Protein AF-A0A939D9A4-F1 (afdb_monomer_lite)

Secondary structure (DSSP, 8-state):
----------------HHHHHHHHHHHHHT--HHHHHHHHHHHHHTT-TT--HHHHHHHHHHHHHHHHHHHHHHHHHHHHHHHHTT-

Sequence (87 aa):
MAEPTSEKHYEEKFEFPLWKLIKGRAEEKDISYLKAAEEVVPEYEKTIRYRDTEFEEAAVKKRAKEMMEVFSREHTESNKKSKEVHR

Structure (mmCIF, N/CA/C/O backbone):
data_AF-A0A939D9A4-F1
#
_entry.id   AF-A0A939D9A4-F1
#
loop_
_atom_site.group_PDB
_atom_site.id
_atom_site.type_symbol
_atom_site.label_atom_id
_atom_site.label_alt_id
_atom_site.la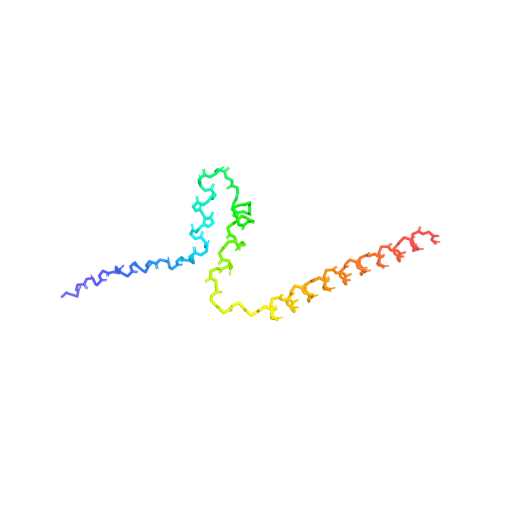bel_comp_id
_atom_site.label_asym_id
_atom_site.label_entity_id
_atom_site.label_seq_id
_atom_site.pdbx_PDB_ins_code
_atom_site.Cartn_x
_atom_site.Cartn_y
_atom_site.Cartn_z
_atom_site.occupancy
_atom_site.B_iso_or_equiv
_atom_site.auth_seq_id
_atom_site.auth_comp_id
_atom_site.auth_asym_id
_atom_site.auth_atom_id
_atom_site.pdbx_PDB_model_num
ATOM 1 N N . MET A 1 1 ? -45.880 16.377 -28.354 1.00 45.03 1 MET A N 1
ATOM 2 C CA . MET A 1 1 ? -45.446 16.189 -26.956 1.00 45.03 1 MET A CA 1
ATOM 3 C C . MET A 1 1 ? -44.077 15.546 -27.022 1.00 45.03 1 MET A C 1
ATOM 5 O O . MET A 1 1 ? -43.976 14.490 -27.626 1.00 45.03 1 MET A O 1
ATOM 9 N N . ALA A 1 2 ? -43.033 16.239 -26.566 1.00 50.03 2 ALA A N 1
ATOM 10 C CA . ALA A 1 2 ? -41.683 15.684 -26.541 1.00 50.03 2 ALA A CA 1
ATOM 11 C C . ALA A 1 2 ? -41.627 14.620 -25.438 1.00 50.03 2 ALA A C 1
ATOM 13 O O . ALA A 1 2 ? -42.037 14.895 -24.310 1.00 50.03 2 ALA A O 1
ATOM 14 N N . GLU A 1 3 ? -41.204 13.406 -25.779 1.00 56.81 3 GLU A N 1
ATOM 15 C CA . GLU A 1 3 ? -40.986 12.349 -24.794 1.00 56.81 3 GLU A CA 1
ATOM 16 C C . GLU A 1 3 ? -39.908 12.804 -23.799 1.00 56.81 3 GLU A C 1
ATOM 18 O O . GLU A 1 3 ? -38.915 13.408 -24.220 1.00 56.81 3 GLU A O 1
ATOM 23 N N . PRO A 1 4 ? -40.067 12.549 -22.489 1.00 56.56 4 PRO A N 1
ATOM 24 C CA . PRO A 1 4 ? -38.991 12.776 -21.544 1.00 56.56 4 PRO A CA 1
ATOM 25 C C . PRO A 1 4 ? -37.894 11.767 -21.881 1.00 56.56 4 PRO A C 1
ATOM 27 O O . PRO A 1 4 ? -38.025 10.576 -21.599 1.00 56.56 4 PRO A O 1
ATOM 30 N N . THR A 1 5 ? -36.829 12.233 -22.532 1.00 59.69 5 THR A N 1
ATOM 31 C CA . THR A 1 5 ? -35.599 11.464 -22.707 1.00 59.69 5 THR A CA 1
ATOM 32 C C . THR A 1 5 ? -35.137 11.060 -21.319 1.00 59.69 5 THR A C 1
ATOM 34 O O . THR A 1 5 ? -34.651 11.895 -20.558 1.00 59.69 5 THR A O 1
ATOM 37 N N . SER A 1 6 ? -35.388 9.804 -20.948 1.00 58.03 6 SER A N 1
ATOM 38 C CA . SER A 1 6 ? -35.030 9.296 -19.636 1.00 58.03 6 SER A CA 1
ATOM 39 C C . SER A 1 6 ? -33.535 9.508 -19.448 1.00 58.03 6 SER A C 1
ATOM 41 O O . SER A 1 6 ? -32.748 8.976 -20.232 1.00 58.03 6 SER A O 1
ATOM 43 N N . GLU A 1 7 ? -33.160 10.265 -18.424 1.00 56.09 7 GLU A N 1
ATOM 44 C CA . GLU A 1 7 ? -31.790 10.451 -17.944 1.00 56.09 7 GLU A CA 1
ATOM 45 C C . GLU A 1 7 ? -31.233 9.122 -17.394 1.00 56.09 7 GLU A C 1
ATOM 47 O O . GLU A 1 7 ? -30.924 8.977 -16.218 1.00 56.09 7 GLU A O 1
ATOM 52 N N . LYS A 1 8 ? -31.151 8.090 -18.235 1.00 55.97 8 LYS A N 1
ATOM 53 C CA . LYS A 1 8 ? -30.599 6.774 -17.903 1.00 55.97 8 LYS A CA 1
ATOM 54 C C . LYS A 1 8 ? -29.189 6.640 -18.466 1.00 55.97 8 LYS A C 1
ATOM 56 O O . LYS A 1 8 ? -28.829 5.611 -19.025 1.00 55.97 8 LYS A O 1
ATOM 61 N N . HIS A 1 9 ? -28.377 7.674 -18.291 1.00 57.22 9 HIS A N 1
ATOM 62 C CA . HIS A 1 9 ? -26.928 7.527 -18.315 1.00 57.22 9 HIS A CA 1
ATOM 63 C C . HIS A 1 9 ? -26.481 7.258 -16.878 1.00 57.22 9 HIS A C 1
ATOM 65 O O . HIS A 1 9 ? -25.903 8.115 -16.220 1.00 57.22 9 HIS A O 1
ATOM 71 N N . TYR A 1 10 ? -26.806 6.070 -16.357 1.00 57.00 10 TYR A N 1
ATOM 72 C CA . TYR A 1 10 ? -26.077 5.557 -15.201 1.00 57.00 10 TYR A CA 1
ATOM 73 C C . TYR A 1 10 ? -24.673 5.236 -15.705 1.00 57.00 10 TYR A C 1
ATOM 75 O O . TYR A 1 10 ? -24.403 4.127 -16.154 1.00 57.00 10 TYR A O 1
ATOM 83 N N . GLU A 1 11 ? -23.804 6.242 -15.723 1.00 62.97 11 GLU A N 1
ATOM 84 C CA . GLU A 1 11 ? -22.374 6.017 -15.850 1.00 62.97 11 GLU A CA 1
ATOM 85 C C . GLU A 1 11 ? -21.979 5.106 -14.685 1.00 62.97 11 GLU A C 1
ATOM 87 O O . GLU A 1 11 ? -22.047 5.499 -13.515 1.00 62.97 11 GLU A O 1
ATOM 92 N N . GLU A 1 12 ? -21.639 3.850 -14.984 1.00 67.06 12 GLU A N 1
ATOM 93 C CA . GLU A 1 12 ? -20.975 2.998 -14.007 1.00 67.06 12 GLU A CA 1
ATOM 94 C C . GLU A 1 12 ? -19.742 3.759 -13.525 1.00 67.06 12 GLU A C 1
ATOM 96 O O . GLU A 1 12 ? -18.857 4.106 -14.310 1.00 67.06 12 GLU A O 1
ATOM 101 N N . LYS A 1 13 ? -19.713 4.084 -12.228 1.00 76.00 13 LYS A N 1
ATOM 102 C CA . LYS A 1 13 ? -18.576 4.781 -11.635 1.00 76.00 13 LYS A CA 1
ATOM 103 C C . LYS A 1 13 ? -17.361 3.892 -11.827 1.00 76.00 13 LYS A C 1
ATOM 105 O O . LYS A 1 13 ? -17.282 2.822 -11.227 1.00 76.00 13 LYS A O 1
ATOM 110 N N . PHE A 1 14 ? -16.439 4.337 -12.674 1.00 80.94 14 PHE A N 1
ATOM 111 C CA . PHE A 1 14 ? -15.185 3.644 -12.899 1.00 80.94 14 PHE A CA 1
ATOM 112 C C . PHE A 1 14 ? -14.498 3.387 -11.555 1.00 80.94 14 PHE A C 1
ATOM 114 O O . PHE A 1 14 ? -14.216 4.318 -10.796 1.00 80.94 14 PHE A O 1
ATOM 121 N N . GLU A 1 15 ? -14.242 2.116 -11.262 1.00 82.69 15 GLU A N 1
ATOM 122 C CA . GLU A 1 15 ? -13.531 1.702 -10.064 1.00 82.69 15 GLU A CA 1
ATOM 123 C C . GLU A 1 15 ? -12.143 1.200 -10.446 1.00 82.69 15 GLU A C 1
ATOM 125 O O . GLU A 1 15 ? -11.981 0.329 -11.303 1.00 82.69 15 GLU A O 1
ATOM 130 N N . PHE A 1 16 ? -11.124 1.756 -9.793 1.00 88.56 16 PHE A N 1
ATOM 131 C CA . PHE A 1 16 ? -9.746 1.349 -10.021 1.00 88.56 16 PHE A CA 1
ATOM 132 C C . PHE A 1 16 ? -9.563 -0.142 -9.673 1.00 88.56 16 PHE A C 1
ATOM 134 O O . PHE A 1 16 ? -9.943 -0.547 -8.570 1.00 88.56 16 PHE A O 1
ATOM 141 N N . PRO A 1 17 ? -8.923 -0.961 -10.532 1.00 90.00 17 PRO A N 1
ATOM 142 C CA . PRO A 1 17 ? -8.740 -2.393 -10.274 1.00 90.00 17 PRO A CA 1
ATOM 143 C C . PRO A 1 17 ? -8.053 -2.695 -8.936 1.00 90.00 17 PRO A C 1
ATOM 145 O O . PRO A 1 17 ? -8.495 -3.571 -8.195 1.00 90.00 17 PRO A O 1
ATOM 148 N N . LEU A 1 18 ? -7.024 -1.915 -8.586 1.00 91.69 18 LEU A N 1
ATOM 149 C CA . LEU A 1 18 ? -6.335 -2.020 -7.298 1.00 91.69 18 LEU A CA 1
ATOM 150 C C . LEU A 1 18 ? -7.284 -1.778 -6.113 1.00 91.69 18 LEU A C 1
ATOM 152 O O . LEU A 1 18 ? -7.227 -2.486 -5.112 1.00 91.69 18 LEU A O 1
ATOM 156 N N . TRP A 1 19 ? -8.194 -0.811 -6.237 1.00 93.62 19 TRP A N 1
ATOM 157 C CA . TRP A 1 19 ? -9.145 -0.485 -5.177 1.00 93.62 19 TRP A CA 1
ATOM 158 C C . TRP A 1 19 ? -10.155 -1.610 -4.942 1.00 93.62 19 TRP A C 1
ATOM 160 O O . TRP A 1 19 ? -10.448 -1.947 -3.795 1.00 93.62 19 TRP A O 1
ATOM 170 N N . LYS A 1 20 ? -10.611 -2.260 -6.018 1.00 94.19 20 LYS A N 1
ATOM 171 C CA . LYS A 1 20 ? -11.479 -3.439 -5.935 1.00 94.19 20 LYS A CA 1
ATOM 172 C C . LYS A 1 20 ? -10.809 -4.595 -5.182 1.00 94.19 20 LYS A C 1
ATOM 174 O O . LYS A 1 20 ? -11.455 -5.246 -4.365 1.00 94.19 20 LYS A O 1
ATOM 179 N N . LEU A 1 21 ? -9.513 -4.819 -5.413 1.00 94.56 21 LEU A N 1
ATOM 180 C CA . LEU A 1 21 ? -8.740 -5.847 -4.706 1.00 94.56 21 LEU A CA 1
ATOM 181 C C . LEU A 1 21 ? -8.579 -5.526 -3.214 1.00 94.56 21 LEU A C 1
ATOM 183 O O . LEU A 1 21 ? -8.770 -6.405 -2.377 1.00 94.56 21 LEU A O 1
ATOM 187 N N . ILE A 1 22 ? -8.280 -4.268 -2.875 1.00 95.94 22 ILE A N 1
ATOM 188 C CA . ILE A 1 22 ? -8.146 -3.821 -1.479 1.00 95.94 22 ILE A CA 1
ATOM 189 C C . ILE A 1 22 ? -9.470 -3.989 -0.727 1.00 95.94 22 ILE A C 1
ATOM 191 O O . ILE A 1 22 ? -9.472 -4.514 0.385 1.00 95.94 22 ILE A O 1
ATOM 195 N N . LYS A 1 23 ? -10.595 -3.590 -1.335 1.00 95.50 23 LYS A N 1
ATOM 196 C CA . LYS A 1 23 ? -11.930 -3.775 -0.750 1.00 95.50 23 LYS A CA 1
ATOM 197 C C . LYS A 1 23 ? -12.254 -5.243 -0.509 1.00 95.50 23 LYS A C 1
ATOM 199 O O . LYS A 1 23 ? -12.589 -5.600 0.613 1.00 95.50 23 LYS A O 1
ATOM 204 N N . GLY A 1 24 ? -12.077 -6.090 -1.526 1.00 95.50 24 GLY A N 1
ATOM 205 C CA . GLY A 1 24 ? -12.343 -7.523 -1.396 1.00 95.50 24 GLY A CA 1
ATOM 206 C C . GLY A 1 24 ? -11.513 -8.166 -0.284 1.00 95.50 24 GLY A C 1
ATOM 207 O O . GLY A 1 24 ? -12.033 -8.949 0.502 1.00 95.50 24 GLY A O 1
ATOM 208 N N . ARG A 1 25 ? -10.241 -7.771 -0.153 1.00 95.69 25 ARG A N 1
ATOM 209 C CA . ARG A 1 25 ? -9.360 -8.263 0.911 1.00 95.69 25 ARG A CA 1
ATOM 210 C C . ARG A 1 25 ? -9.757 -7.768 2.302 1.00 95.69 25 ARG A C 1
ATOM 212 O O . ARG A 1 25 ? -9.639 -8.517 3.268 1.00 95.69 25 ARG A O 1
ATOM 219 N N . ALA A 1 26 ? -10.198 -6.517 2.408 1.0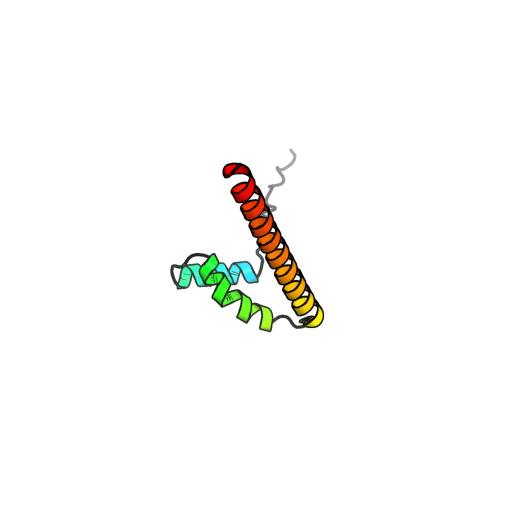0 96.94 26 ALA A N 1
ATOM 220 C CA . ALA A 1 26 ? -10.679 -5.944 3.659 1.00 96.94 26 ALA A C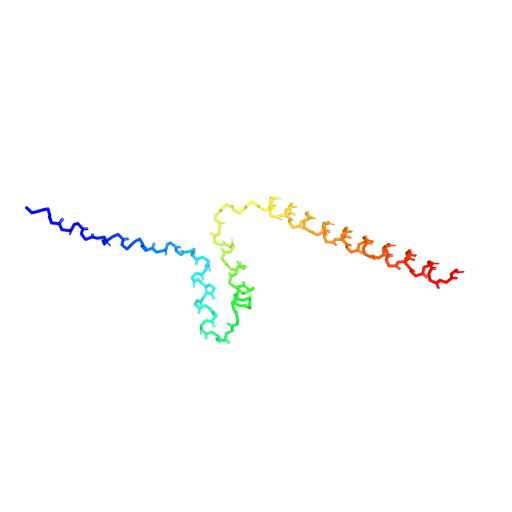A 1
ATOM 221 C C . ALA A 1 26 ? -11.955 -6.644 4.146 1.00 96.94 26 ALA A C 1
ATOM 223 O O . ALA A 1 26 ? -12.034 -6.992 5.320 1.00 96.94 26 ALA A O 1
ATOM 224 N N . GLU A 1 27 ? -12.900 -6.907 3.239 1.00 96.69 27 GLU A N 1
ATOM 225 C CA . GLU A 1 27 ? -14.145 -7.632 3.525 1.00 96.69 27 GLU A CA 1
ATOM 226 C C . GLU A 1 27 ? -13.889 -9.106 3.877 1.00 96.69 27 GLU A C 1
ATOM 228 O O . GLU A 1 27 ? -14.462 -9.612 4.835 1.00 96.69 27 GLU A O 1
ATOM 233 N N . GLU A 1 28 ? -12.992 -9.788 3.154 1.00 97.00 28 GLU A N 1
ATOM 234 C CA . GLU A 1 28 ? -12.636 -11.194 3.406 1.00 97.00 28 GLU A CA 1
ATOM 235 C C . GLU A 1 28 ? -12.049 -11.404 4.809 1.00 97.00 28 GLU A C 1
ATOM 237 O O . GLU A 1 28 ? -12.328 -12.406 5.468 1.00 97.00 28 GLU A O 1
ATOM 242 N N . LYS A 1 29 ? -11.203 -10.471 5.256 1.00 96.62 29 LYS A N 1
ATOM 243 C CA . LYS A 1 29 ? -10.446 -10.590 6.508 1.00 96.62 29 LYS A CA 1
ATOM 244 C C . LYS A 1 29 ? -11.027 -9.794 7.675 1.00 96.62 29 LYS A C 1
ATOM 246 O O . LYS A 1 29 ? -10.454 -9.862 8.759 1.00 96.62 29 LYS A O 1
ATOM 251 N N . ASP A 1 30 ? -12.102 -9.043 7.455 1.00 96.69 30 ASP A N 1
ATOM 252 C CA . ASP A 1 30 ? -12.663 -8.084 8.414 1.00 96.69 30 ASP A CA 1
ATOM 253 C C . ASP A 1 30 ? -11.583 -7.148 9.003 1.00 96.69 30 ASP A C 1
ATOM 255 O O . ASP A 1 30 ? -11.387 -7.014 10.213 1.00 96.69 30 ASP A O 1
ATOM 259 N N . ILE A 1 31 ? -10.797 -6.535 8.113 1.00 96.88 31 ILE A N 1
ATOM 260 C CA . ILE A 1 31 ? -9.710 -5.608 8.464 1.00 96.88 31 ILE A CA 1
ATOM 261 C C . ILE A 1 31 ? -9.917 -4.242 7.816 1.00 96.88 31 ILE A C 1
ATOM 263 O O . ILE A 1 31 ? -10.642 -4.084 6.838 1.00 96.88 31 ILE A O 1
ATOM 267 N N . SER A 1 32 ? -9.224 -3.226 8.334 1.00 96.62 32 SER A N 1
ATOM 268 C CA . SER A 1 32 ? -9.235 -1.900 7.718 1.00 96.62 32 SER A CA 1
ATOM 269 C C . SER A 1 32 ? -8.613 -1.917 6.316 1.00 96.62 32 SER A C 1
ATOM 271 O O . SER A 1 32 ? -7.672 -2.668 6.045 1.00 96.62 32 SER A O 1
ATOM 273 N N . TYR A 1 33 ? -9.069 -1.012 5.440 1.00 95.19 33 TYR A N 1
ATOM 274 C CA . TYR A 1 33 ? -8.505 -0.853 4.092 1.00 95.19 33 TYR A CA 1
ATOM 275 C C . TYR A 1 33 ? -7.001 -0.581 4.096 1.00 95.19 33 TYR A C 1
ATOM 277 O O . TYR A 1 33 ? -6.305 -1.010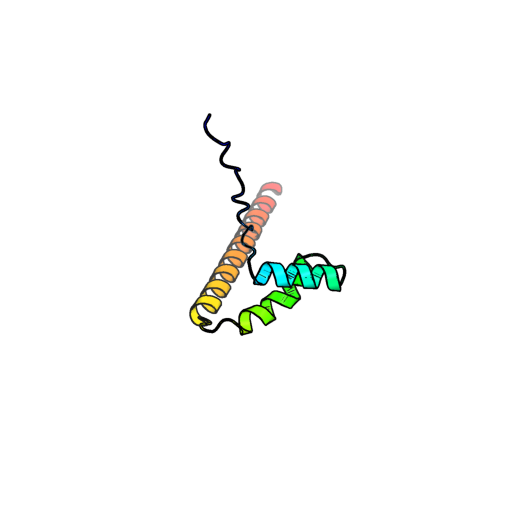 3.184 1.00 95.19 33 TYR A O 1
ATOM 285 N N . LEU A 1 34 ? -6.495 0.103 5.127 1.00 94.06 34 LEU A N 1
ATOM 286 C CA . LEU A 1 34 ? -5.065 0.355 5.278 1.00 94.06 34 LEU A CA 1
ATOM 287 C C . LEU A 1 34 ? -4.284 -0.959 5.417 1.00 94.06 34 LEU A C 1
ATOM 289 O O . LEU A 1 34 ? -3.344 -1.188 4.665 1.00 94.06 34 LEU A O 1
ATOM 293 N N . LYS A 1 35 ? -4.724 -1.852 6.312 1.00 94.19 35 LYS A N 1
ATOM 294 C CA . LYS A 1 35 ? -4.097 -3.170 6.497 1.00 94.19 35 LYS A CA 1
ATOM 295 C C . LYS A 1 35 ? -4.259 -4.059 5.266 1.00 94.19 35 LYS A C 1
ATOM 297 O O . LYS A 1 35 ? -3.342 -4.782 4.901 1.00 94.19 35 LYS A O 1
ATOM 302 N N . ALA A 1 36 ? -5.410 -3.993 4.599 1.00 95.50 36 ALA A N 1
ATOM 303 C CA . ALA A 1 36 ? -5.617 -4.717 3.349 1.00 95.50 36 ALA A CA 1
ATOM 304 C C . ALA A 1 36 ? -4.675 -4.221 2.236 1.00 95.50 36 ALA A C 1
ATOM 306 O O . ALA A 1 36 ? -4.134 -5.029 1.484 1.00 95.50 36 ALA A O 1
ATOM 307 N N . ALA A 1 37 ? -4.435 -2.910 2.149 1.00 93.94 37 ALA A N 1
ATOM 308 C CA . ALA A 1 37 ? -3.520 -2.324 1.174 1.00 93.94 37 ALA A CA 1
ATOM 309 C C . ALA A 1 37 ? -2.068 -2.778 1.387 1.00 93.94 37 ALA A C 1
ATOM 311 O O . ALA A 1 37 ? -1.396 -3.087 0.406 1.00 93.94 37 ALA A O 1
ATOM 312 N N . GLU A 1 38 ? -1.607 -2.889 2.637 1.00 93.31 38 GLU A N 1
ATOM 313 C CA . GLU A 1 38 ? -0.261 -3.394 2.964 1.00 93.31 38 GLU A CA 1
ATOM 314 C C . GLU A 1 38 ? 0.003 -4.799 2.396 1.00 93.31 38 GLU A C 1
ATOM 316 O O . GLU A 1 38 ? 1.133 -5.105 2.023 1.00 93.31 38 GLU A O 1
ATOM 321 N N . GLU A 1 39 ? -1.030 -5.637 2.272 1.00 91.94 39 GLU A N 1
ATOM 322 C CA . GLU A 1 39 ? -0.909 -6.966 1.664 1.00 91.94 39 GLU A CA 1
ATOM 323 C C . GLU A 1 39 ? -1.108 -6.960 0.141 1.00 91.94 39 GLU A C 1
ATOM 325 O O . GLU A 1 39 ? -0.435 -7.693 -0.581 1.00 91.94 39 GLU A O 1
ATOM 330 N N . VAL A 1 40 ? -2.060 -6.167 -0.360 1.00 94.12 40 VAL A N 1
ATOM 331 C CA . VAL A 1 40 ? -2.494 -6.212 -1.767 1.00 94.12 40 VAL A CA 1
ATOM 332 C C . VAL A 1 40 ? -1.554 -5.441 -2.689 1.00 94.12 40 VAL A C 1
ATOM 334 O O . VAL A 1 40 ? -1.274 -5.907 -3.794 1.00 94.12 40 VAL A O 1
ATOM 337 N N . VAL A 1 41 ? -1.070 -4.268 -2.266 1.00 91.50 41 VAL A N 1
ATOM 338 C CA . VAL A 1 41 ? -0.239 -3.401 -3.117 1.00 91.50 41 VAL A CA 1
ATOM 339 C C . VAL A 1 41 ? 1.041 -4.110 -3.585 1.00 91.50 41 VAL A C 1
ATOM 341 O O . VAL A 1 41 ? 1.265 -4.125 -4.796 1.00 91.50 41 VAL A O 1
ATOM 344 N N . PRO A 1 42 ? 1.830 -4.786 -2.722 1.00 89.75 42 PRO A N 1
ATOM 345 C CA . PRO A 1 42 ? 3.063 -5.448 -3.158 1.00 89.75 42 PRO A CA 1
ATOM 346 C C . PRO A 1 42 ? 2.842 -6.547 -4.204 1.00 89.75 42 PRO A C 1
ATOM 348 O O . PRO A 1 42 ? 3.670 -6.732 -5.096 1.00 89.75 42 PRO A O 1
ATOM 351 N N . GLU A 1 43 ? 1.734 -7.287 -4.111 1.00 88.19 43 GLU A N 1
ATOM 352 C CA . GLU A 1 43 ? 1.387 -8.316 -5.097 1.00 88.19 43 GLU A CA 1
ATOM 353 C C . GLU A 1 43 ? 0.883 -7.698 -6.402 1.00 88.19 43 GLU A C 1
ATOM 355 O O . GLU A 1 43 ? 1.261 -8.140 -7.487 1.00 88.19 43 GLU A O 1
ATOM 360 N N . TYR A 1 44 ? 0.078 -6.638 -6.314 1.00 87.88 44 TYR A N 1
ATOM 361 C CA . TYR A 1 44 ? -0.420 -5.933 -7.488 1.00 87.88 44 TYR A CA 1
ATOM 362 C C . TYR A 1 44 ? 0.714 -5.298 -8.296 1.00 87.88 44 TYR A C 1
ATOM 364 O O . TYR A 1 44 ? 0.734 -5.413 -9.521 1.00 87.88 44 TYR A O 1
ATOM 372 N N . GLU A 1 45 ? 1.700 -4.689 -7.642 1.00 85.50 45 GLU A N 1
ATOM 373 C CA . GLU A 1 45 ? 2.829 -4.070 -8.337 1.00 85.50 45 GLU A CA 1
ATOM 374 C C . GLU A 1 45 ? 3.654 -5.075 -9.161 1.00 85.50 45 GLU A C 1
ATOM 376 O O . GLU A 1 45 ? 4.158 -4.728 -10.228 1.00 85.50 45 GLU A O 1
ATOM 381 N N . LYS A 1 46 ? 3.744 -6.348 -8.742 1.00 83.75 46 LYS A N 1
ATOM 382 C CA . LYS A 1 46 ? 4.411 -7.405 -9.532 1.00 83.75 46 LYS A CA 1
ATOM 383 C C . LYS A 1 46 ? 3.723 -7.667 -10.874 1.00 83.75 46 LYS A C 1
ATOM 385 O O . LYS A 1 46 ? 4.353 -8.204 -11.781 1.00 83.75 46 LYS A O 1
ATOM 390 N N . THR A 1 47 ? 2.444 -7.312 -11.010 1.00 82.31 47 THR A N 1
ATOM 391 C CA . THR A 1 47 ? 1.680 -7.493 -12.254 1.00 82.31 47 THR A CA 1
ATOM 392 C C . THR A 1 47 ? 1.911 -6.370 -13.271 1.00 82.31 47 THR A C 1
ATOM 394 O O . THR A 1 47 ? 1.519 -6.498 -14.435 1.00 82.31 47 THR A O 1
ATOM 397 N N . ILE A 1 48 ? 2.570 -5.277 -12.871 1.00 82.94 48 ILE A N 1
ATOM 398 C CA . ILE A 1 48 ? 2.823 -4.122 -13.733 1.00 82.94 48 ILE A CA 1
ATOM 399 C C . ILE A 1 48 ? 3.943 -4.470 -14.723 1.00 82.94 48 ILE A C 1
ATOM 401 O O . ILE A 1 48 ? 5.106 -4.613 -14.357 1.00 82.94 48 ILE A O 1
ATOM 405 N N . ARG A 1 49 ? 3.581 -4.601 -16.008 1.00 70.06 49 ARG A N 1
ATOM 406 C CA . ARG A 1 49 ? 4.489 -5.032 -17.093 1.00 70.06 49 ARG A CA 1
ATOM 407 C C . ARG A 1 49 ? 5.718 -4.145 -17.291 1.00 70.06 49 ARG A C 1
ATOM 409 O O . ARG A 1 49 ? 6.766 -4.657 -17.662 1.00 70.06 49 ARG A O 1
ATOM 416 N N . TYR A 1 50 ? 5.576 -2.839 -17.095 1.00 72.06 50 TYR A N 1
ATOM 417 C CA . TYR A 1 50 ? 6.645 -1.861 -17.291 1.00 72.06 50 TYR A CA 1
ATOM 418 C C . TYR A 1 50 ? 6.989 -1.232 -15.947 1.00 72.06 50 TYR A C 1
ATOM 420 O O . TYR A 1 50 ? 6.688 -0.067 -15.701 1.00 72.06 50 TYR A O 1
ATOM 428 N N . ARG A 1 51 ? 7.545 -2.043 -15.045 1.00 63.09 51 ARG A N 1
ATOM 429 C CA . ARG A 1 51 ? 8.104 -1.541 -13.792 1.00 63.09 51 ARG A CA 1
ATOM 430 C C . ARG A 1 51 ? 9.356 -0.734 -14.116 1.00 63.09 51 ARG A C 1
ATOM 432 O O . ARG A 1 51 ? 10.375 -1.296 -14.508 1.00 63.09 51 ARG A O 1
ATOM 439 N N . ASP A 1 52 ? 9.246 0.580 -13.993 1.00 75.25 52 ASP A N 1
ATOM 440 C CA . ASP A 1 52 ? 10.383 1.488 -14.068 1.00 75.25 52 ASP A CA 1
ATOM 441 C C . ASP A 1 52 ? 11.060 1.507 -12.696 1.00 75.25 52 ASP A C 1
ATOM 443 O O . ASP A 1 52 ? 10.768 2.331 -11.827 1.00 75.25 52 ASP A O 1
ATOM 447 N N . THR A 1 53 ? 11.919 0.515 -12.477 1.00 76.56 53 THR A N 1
ATOM 448 C CA . THR A 1 53 ? 12.649 0.349 -11.219 1.00 76.56 53 THR A CA 1
ATOM 449 C C . THR A 1 53 ? 13.536 1.552 -10.915 1.00 76.56 53 THR A C 1
ATOM 451 O O . THR A 1 53 ? 13.686 1.915 -9.752 1.00 76.56 53 THR A O 1
ATOM 454 N N . GLU A 1 54 ? 14.080 2.215 -11.941 1.00 77.12 54 GLU A N 1
ATOM 455 C CA . GLU A 1 54 ? 14.900 3.416 -11.757 1.00 77.12 54 GLU A CA 1
ATOM 456 C C . GLU A 1 54 ? 14.058 4.580 -11.218 1.00 77.12 54 GLU A C 1
ATOM 458 O O . GLU A 1 54 ? 14.475 5.273 -10.284 1.00 77.12 54 GLU A O 1
ATOM 463 N N . PHE A 1 55 ? 12.847 4.768 -11.752 1.00 77.31 55 PHE A N 1
ATOM 464 C CA . PHE A 1 55 ? 11.902 5.751 -11.232 1.00 77.31 55 PHE A CA 1
ATOM 465 C C . PHE A 1 55 ? 11.444 5.421 -9.807 1.00 77.31 55 PHE A C 1
ATOM 467 O O . PHE A 1 55 ? 11.429 6.314 -8.955 1.00 77.31 55 PHE A O 1
ATOM 474 N N . GLU A 1 56 ? 11.086 4.164 -9.524 1.00 74.56 56 GLU A N 1
ATOM 475 C CA . GLU A 1 56 ? 10.650 3.732 -8.188 1.00 74.56 56 GLU A CA 1
ATOM 476 C C . GLU A 1 56 ? 11.743 3.985 -7.138 1.00 74.56 56 GLU A C 1
ATOM 478 O O . GLU A 1 56 ? 11.487 4.625 -6.113 1.00 74.56 56 GLU A O 1
ATOM 483 N N . GLU A 1 57 ? 12.983 3.579 -7.415 1.00 82.69 57 GLU A N 1
ATOM 484 C CA . GLU A 1 57 ? 14.125 3.821 -6.530 1.00 82.69 57 GLU A CA 1
ATOM 485 C C . GLU A 1 57 ? 14.395 5.319 -6.338 1.00 82.69 57 GLU A C 1
ATOM 487 O O . GLU A 1 57 ? 14.630 5.776 -5.212 1.00 82.69 57 GLU A O 1
ATOM 492 N N . ALA A 1 58 ? 14.317 6.113 -7.411 1.00 79.62 58 ALA A N 1
ATOM 493 C CA . ALA A 1 58 ? 14.476 7.561 -7.336 1.00 79.62 58 ALA A CA 1
ATOM 494 C C . ALA A 1 58 ? 13.377 8.218 -6.483 1.00 79.62 58 ALA A C 1
ATOM 496 O O . ALA A 1 58 ? 13.672 9.094 -5.661 1.00 79.62 58 ALA A O 1
ATOM 497 N N . ALA A 1 59 ? 12.124 7.779 -6.628 1.00 80.81 59 ALA A N 1
ATOM 498 C CA . ALA A 1 59 ? 10.987 8.271 -5.857 1.00 80.81 59 ALA A CA 1
ATOM 499 C C . ALA A 1 59 ? 11.109 7.909 -4.368 1.00 80.81 59 ALA A C 1
ATOM 501 O O . ALA A 1 59 ? 10.936 8.779 -3.509 1.00 80.81 59 ALA A O 1
ATOM 502 N N . VAL A 1 60 ? 11.482 6.664 -4.052 1.00 83.88 60 VAL A N 1
ATOM 503 C CA . VAL A 1 60 ? 11.739 6.206 -2.676 1.00 83.88 60 VAL A CA 1
ATOM 504 C C . VAL A 1 60 ? 12.869 7.016 -2.043 1.00 83.88 60 VAL A C 1
ATOM 506 O O . VAL A 1 60 ? 12.720 7.540 -0.936 1.00 83.88 60 VAL A O 1
ATOM 509 N N . LYS A 1 61 ? 13.982 7.194 -2.761 1.00 86.19 61 LYS A N 1
ATOM 510 C CA . LYS A 1 61 ? 15.142 7.95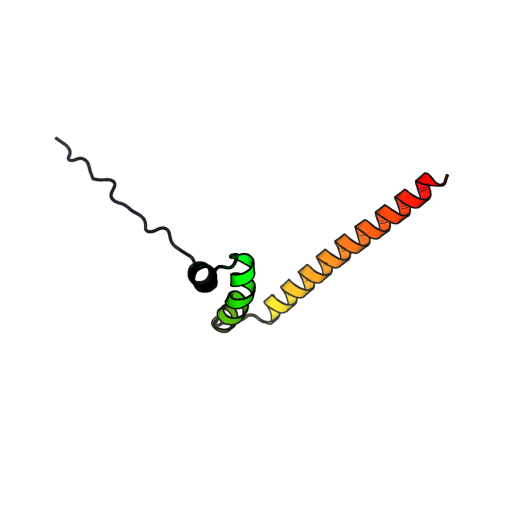5 -2.282 1.00 86.19 61 LYS A CA 1
ATOM 511 C C . LYS A 1 61 ? 14.805 9.425 -2.035 1.00 86.19 61 LYS A C 1
ATOM 513 O O . LYS A 1 61 ? 15.249 9.994 -1.036 1.00 86.19 61 LYS A O 1
ATOM 518 N N . LYS A 1 62 ? 13.996 10.037 -2.905 1.00 86.88 62 LYS A N 1
ATOM 519 C CA . LYS A 1 62 ? 13.508 11.409 -2.724 1.00 86.88 62 LYS A CA 1
ATOM 520 C C . LYS A 1 62 ? 12.669 11.532 -1.451 1.00 86.88 62 LYS A C 1
ATOM 522 O O . LYS A 1 62 ? 12.950 12.399 -0.628 1.00 86.88 62 LYS A O 1
ATOM 527 N N . ARG A 1 63 ? 11.714 10.622 -1.243 1.00 82.94 63 ARG A N 1
ATOM 528 C CA . ARG A 1 63 ? 10.851 10.615 -0.050 1.00 82.94 63 ARG A CA 1
ATOM 529 C C . ARG A 1 63 ? 11.638 10.416 1.244 1.00 82.94 63 ARG A C 1
ATOM 531 O O . ARG A 1 63 ? 11.379 11.093 2.235 1.00 82.94 63 ARG A O 1
ATOM 538 N N . ALA A 1 64 ? 12.621 9.515 1.232 1.00 85.75 64 ALA A N 1
ATOM 539 C CA . ALA A 1 64 ? 13.499 9.284 2.376 1.00 85.75 64 ALA A CA 1
ATOM 540 C C . ALA A 1 64 ? 14.305 10.543 2.737 1.00 85.75 64 ALA A C 1
ATOM 542 O O . ALA A 1 64 ? 14.431 10.886 3.912 1.00 85.75 64 ALA A O 1
ATOM 543 N N . LYS A 1 65 ? 14.804 11.266 1.726 1.00 86.75 65 LYS A N 1
ATOM 544 C CA . LYS A 1 65 ? 15.520 12.530 1.923 1.00 86.75 65 LYS A CA 1
ATOM 545 C C . LYS A 1 65 ? 14.614 13.619 2.504 1.00 86.75 65 LYS A C 1
ATOM 547 O O . LYS A 1 65 ? 15.009 14.272 3.463 1.00 86.75 65 LYS A O 1
ATOM 552 N N . GLU A 1 66 ? 13.402 13.778 1.975 1.00 84.94 66 GLU A N 1
ATOM 553 C CA . GLU A 1 66 ? 12.419 14.746 2.483 1.00 84.94 66 GLU A CA 1
ATOM 554 C C . GLU A 1 66 ? 12.059 14.472 3.953 1.00 84.94 66 GLU A C 1
ATOM 556 O O . GLU A 1 66 ? 12.080 15.387 4.775 1.00 84.94 66 GLU A O 1
ATOM 561 N N . MET A 1 67 ? 11.820 13.208 4.317 1.00 80.69 67 MET A N 1
ATOM 562 C CA . MET A 1 67 ? 11.569 12.803 5.708 1.00 80.69 67 MET A CA 1
ATOM 563 C C . MET A 1 67 ? 12.745 13.145 6.633 1.00 80.69 67 MET A C 1
ATOM 565 O O . MET A 1 67 ? 12.548 13.672 7.728 1.00 80.69 67 MET A O 1
ATOM 569 N N . MET A 1 68 ? 13.978 12.882 6.191 1.00 80.56 68 MET A N 1
ATOM 570 C CA . MET A 1 68 ? 15.184 13.185 6.965 1.00 80.56 68 MET A CA 1
ATOM 571 C C . MET A 1 68 ? 15.400 14.695 7.144 1.00 80.56 68 MET A C 1
ATOM 573 O O . MET A 1 68 ? 15.829 15.136 8.212 1.00 80.56 68 MET A O 1
ATOM 577 N N . GLU A 1 69 ? 15.093 15.498 6.124 1.00 80.00 69 GLU A N 1
ATOM 578 C CA . GLU A 1 69 ? 15.161 16.961 6.200 1.00 80.00 69 GLU A CA 1
ATOM 579 C C . GLU A 1 69 ? 14.125 17.538 7.172 1.00 80.00 69 GLU A C 1
ATOM 581 O O . GLU A 1 69 ? 14.469 18.422 7.961 1.00 80.00 69 GLU A O 1
ATOM 586 N N . VAL A 1 70 ? 12.890 17.019 7.172 1.00 77.56 70 VAL A N 1
ATOM 587 C CA . VAL A 1 70 ? 11.854 17.402 8.149 1.00 77.56 70 VAL A CA 1
ATOM 588 C C . VAL A 1 70 ? 12.316 17.071 9.567 1.00 77.56 70 VAL A C 1
ATOM 590 O O . VAL A 1 70 ? 12.359 17.958 10.419 1.00 77.56 70 VAL A O 1
ATOM 593 N N . PHE A 1 71 ? 12.777 15.840 9.794 1.00 70.38 71 PHE A N 1
ATOM 594 C CA . PHE A 1 71 ? 13.249 15.402 11.108 1.00 70.38 71 PHE A CA 1
ATOM 595 C C . PHE A 1 71 ? 14.440 16.234 11.614 1.00 70.38 71 PHE A C 1
ATOM 597 O O . PHE A 1 71 ? 14.516 16.609 12.785 1.00 70.38 71 PHE A O 1
ATOM 604 N N . SER A 1 72 ? 15.368 16.579 10.717 1.00 71.94 72 SER A N 1
ATOM 605 C CA . SER A 1 72 ? 16.534 17.404 11.052 1.00 71.94 72 SER A CA 1
ATOM 606 C C . SER A 1 72 ? 16.134 18.837 11.421 1.00 71.94 72 SER A C 1
ATOM 608 O O . SER A 1 72 ? 16.689 19.404 12.365 1.00 71.94 72 SER A O 1
ATOM 610 N N . ARG A 1 73 ? 15.153 19.425 10.720 1.00 69.69 73 ARG A N 1
ATOM 611 C CA . ARG A 1 73 ? 14.626 20.761 11.041 1.00 69.69 73 ARG A CA 1
ATOM 612 C C . ARG A 1 73 ? 13.973 20.788 12.420 1.00 69.69 73 ARG A C 1
ATOM 614 O O . ARG A 1 73 ? 14.357 21.627 13.235 1.00 69.69 73 ARG A O 1
ATOM 621 N N . GLU A 1 74 ? 13.107 19.827 12.724 1.00 67.12 74 GLU A N 1
ATOM 622 C CA . GLU A 1 74 ? 12.434 19.726 14.027 1.00 67.12 74 GLU A CA 1
ATOM 623 C C . GLU A 1 74 ? 13.430 19.589 15.1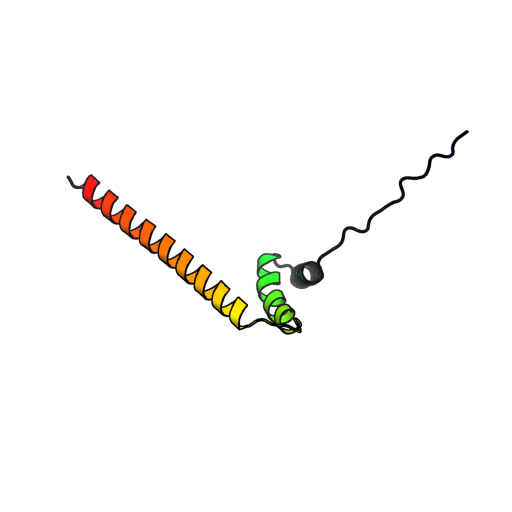94 1.00 67.12 74 GLU A C 1
ATOM 625 O O . GLU A 1 74 ? 13.276 20.235 16.238 1.00 67.12 74 GLU A O 1
ATOM 630 N N . HIS A 1 75 ? 14.514 18.826 15.003 1.00 62.12 75 HIS A N 1
ATOM 631 C CA . HIS A 1 75 ? 15.577 18.687 16.003 1.00 62.12 75 HIS A CA 1
ATOM 632 C C . HIS A 1 75 ? 16.369 19.985 16.218 1.00 62.12 75 HIS A C 1
ATOM 634 O O . HIS A 1 75 ? 16.734 20.320 17.351 1.00 62.12 75 HIS A O 1
ATOM 640 N N . THR A 1 76 ? 16.645 20.734 15.146 1.00 65.38 76 THR A N 1
ATOM 641 C CA . THR A 1 76 ? 17.370 22.010 15.249 1.00 65.38 76 THR A CA 1
ATOM 642 C C . THR A 1 76 ? 16.535 23.121 15.883 1.00 65.38 76 THR A C 1
ATOM 644 O O . THR A 1 76 ? 17.069 23.909 16.668 1.00 65.38 76 THR A O 1
ATOM 647 N N . GLU A 1 77 ? 15.232 23.173 15.605 1.00 61.72 77 GLU A N 1
ATOM 648 C CA . GLU A 1 77 ? 14.317 24.153 16.198 1.00 61.72 77 GLU A CA 1
ATOM 649 C C . GLU A 1 77 ? 14.054 23.865 17.679 1.00 61.72 77 GLU A C 1
ATOM 651 O O . GLU A 1 77 ? 14.111 24.781 18.503 1.00 61.72 77 GLU A O 1
ATOM 656 N N . SER A 1 78 ? 13.892 22.592 18.048 1.00 62.78 78 SER A N 1
ATOM 657 C CA . SER A 1 78 ? 13.740 22.179 19.450 1.00 62.78 78 SER A CA 1
ATOM 658 C C . SER A 1 78 ? 14.967 22.543 20.298 1.00 62.78 78 SER A C 1
ATOM 660 O O . SER A 1 78 ? 14.832 23.036 21.418 1.00 62.78 78 SER A O 1
ATOM 662 N N . ASN A 1 79 ? 16.177 22.391 19.748 1.00 60.53 79 ASN A N 1
ATOM 663 C CA . ASN A 1 79 ? 17.424 22.722 20.449 1.00 60.53 79 ASN A CA 1
ATOM 664 C C . ASN A 1 79 ? 17.633 24.243 20.611 1.00 60.53 79 ASN A C 1
ATOM 666 O O . ASN A 1 79 ? 18.130 24.700 21.642 1.00 60.53 79 ASN A O 1
ATOM 670 N N . LYS A 1 80 ? 17.212 25.057 19.630 1.00 64.12 80 LYS A N 1
ATOM 671 C CA . LYS A 1 80 ? 17.209 26.526 19.768 1.00 64.12 80 LYS A CA 1
ATOM 672 C C . LYS A 1 80 ? 16.232 26.986 20.851 1.00 64.12 80 LYS A C 1
ATOM 674 O O . LYS A 1 80 ? 16.618 27.778 21.707 1.00 64.12 80 LYS A O 1
ATOM 679 N N . LYS A 1 81 ? 15.021 26.423 20.872 1.00 59.50 81 LYS A N 1
ATOM 680 C CA . LYS A 1 81 ? 13.985 26.759 21.859 1.00 59.50 81 LYS A CA 1
ATOM 681 C C . LYS A 1 81 ? 14.404 26.390 23.289 1.00 59.50 81 LYS A C 1
ATOM 683 O O . LYS A 1 81 ? 14.208 27.183 24.202 1.00 59.50 81 LYS A O 1
ATOM 688 N N . SER A 1 82 ? 15.065 25.244 23.488 1.00 58.56 82 SER A N 1
ATOM 689 C CA . SER A 1 82 ? 15.620 24.865 24.800 1.00 58.56 82 SER A CA 1
ATOM 690 C C . SER A 1 82 ? 16.736 25.791 25.296 1.00 58.56 82 SER A C 1
ATOM 692 O O . SER A 1 82 ? 16.872 25.967 26.503 1.00 58.56 82 SER A O 1
ATOM 694 N N . LYS A 1 83 ? 17.526 26.401 24.402 1.00 60.31 83 LYS A N 1
ATOM 695 C CA . LYS A 1 83 ? 18.590 27.344 24.789 1.00 60.31 83 LYS A CA 1
ATOM 696 C C . LYS A 1 83 ? 18.076 28.747 25.122 1.00 60.31 83 LYS A C 1
ATOM 698 O O . LYS A 1 83 ? 18.713 29.428 25.917 1.00 60.31 83 LYS A O 1
ATOM 703 N N . GLU A 1 84 ? 16.945 29.169 24.558 1.00 58.25 84 GLU A N 1
ATOM 704 C CA . GLU A 1 84 ? 16.307 30.452 24.902 1.00 58.25 84 GLU A CA 1
ATOM 705 C C . GLU A 1 84 ? 15.590 30.426 26.259 1.00 58.25 84 GLU A C 1
ATOM 707 O O . GLU A 1 84 ? 15.556 31.443 26.936 1.00 58.25 84 GLU A O 1
ATOM 712 N N . VAL A 1 85 ? 15.073 29.275 26.701 1.00 58.81 85 VAL A N 1
ATOM 713 C CA . VAL A 1 85 ? 14.351 29.142 27.989 1.00 58.81 85 VAL A CA 1
ATOM 714 C C . VAL A 1 85 ? 15.296 29.079 29.207 1.00 58.81 85 VAL A C 1
ATOM 716 O O . VAL A 1 85 ? 14.851 29.118 30.350 1.00 58.81 85 VAL A O 1
ATOM 719 N N . HIS A 1 86 ? 16.610 28.968 28.997 1.00 54.53 86 HIS A N 1
ATOM 720 C CA . HIS A 1 86 ? 17.628 28.928 30.063 1.00 54.53 86 HIS A CA 1
ATOM 721 C C . HIS A 1 86 ? 18.520 30.180 30.108 1.00 54.53 86 HIS A C 1
ATOM 723 O O . HIS A 1 86 ? 19.615 30.139 30.673 1.00 54.53 86 HIS A O 1
ATOM 729 N N . ARG A 1 87 ? 18.060 31.290 29.523 1.00 46.81 87 ARG A N 1
ATOM 730 C CA . ARG A 1 87 ? 18.684 32.612 29.633 1.00 46.81 87 ARG A CA 1
ATOM 731 C C . ARG A 1 87 ? 17.751 33.579 30.344 1.00 46.81 87 ARG A C 1
ATOM 733 O O . ARG A 1 87 ? 18.293 34.440 31.067 1.00 46.81 87 ARG A O 1
#

Radius of gyration: 24.32 Å; chains: 1; bounding box: 64×44×57 Å

pLDDT: mean 77.89, std 14.85, range [45.03, 97.0]

Foldseek 3Di:
DDDPPPPPPPPPPDDDPLQVQLVVQCVVVVHDSVVSCVPRVVVVLVVDPDPPVVVVVVVVVVVVVVVVVVVVVVVVVVVVVVVVVVD

Organism: Clostridium aminobutyricum (NCBI:txid33953)